Protein AF-L7LL44-F1 (afdb_monomer)

pLDDT: mean 73.54, std 16.2, range [37.12, 93.44]

Radius of gyration: 19.44 Å; Cα contacts (8 Å, |Δi|>4): 26; chains: 1;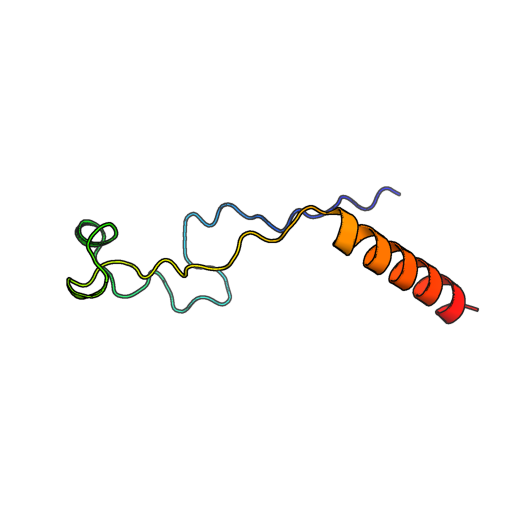 bounding box: 45×24×52 Å

Foldseek 3Di:
DDDPDPPPPDPPPWDDPPGPGRDPADPVQCPPDVVVRHDDDDPPDDDPDCPVVVVVVVVVVVVVVVVVD

Organism: NCBI:txid1223544

Solvent-accessible surface area (backbone atoms only — not comparable to full-atom values): 4744 Å² total; per-residue (Å²): 136,86,81,75,81,78,74,81,78,65,86,68,94,58,61,55,101,87,48,94,52,84,67,89,44,53,84,93,28,46,86,41,55,58,94,77,52,11,50,82,76,76,83,70,74,79,82,72,70,68,68,71,56,47,61,55,49,52,54,52,51,54,52,58,57,65,73,72,112

Mean predicted aligned error: 14.18 Å

Secondary structure (DSSP, 8-state):
------------SS--TTS-SS-SS-GGGTTS-GGGT------PPPPP-THHHHHHHHHHHHHHHHTT-

Sequence (69 aa):
MSASARTTQRDHDGPGEYSWGPGLTPPDLQDARPDEGGLYRGKSPAIPDDTAMRGLADELADRAEWGRG

Structure (mmCIF, N/CA/C/O backbone):
data_AF-L7LL44-F1
#
_entry.id   AF-L7LL44-F1
#
loop_
_atom_site.group_PDB
_atom_site.id
_atom_site.type_symbol
_atom_site.label_atom_id
_atom_site.label_alt_id
_atom_site.label_comp_id
_atom_site.label_asym_id
_atom_site.label_entity_id
_atom_site.label_seq_id
_atom_site.pdbx_PDB_ins_code
_atom_site.Cartn_x
_atom_site.Cartn_y
_atom_site.Cartn_z
_atom_site.occupancy
_atom_site.B_iso_or_equiv
_atom_site.auth_seq_id
_atom_site.auth_comp_id
_atom_site.auth_asym_id
_atom_site.auth_atom_id
_atom_site.pdbx_PDB_model_num
ATOM 1 N N . MET A 1 1 ? 31.496 -1.645 -17.029 1.00 37.41 1 MET A N 1
ATOM 2 C CA . MET A 1 1 ? 30.804 -0.929 -15.935 1.00 37.41 1 MET A CA 1
ATOM 3 C C . MET A 1 1 ? 29.474 -1.635 -15.709 1.00 37.41 1 MET A C 1
ATOM 5 O O . MET A 1 1 ? 28.615 -1.538 -16.571 1.00 37.41 1 MET A O 1
ATOM 9 N N . SER A 1 2 ? 29.347 -2.432 -14.643 1.00 37.12 2 SER A N 1
ATOM 10 C CA . SER A 1 2 ? 28.115 -3.179 -14.337 1.00 37.12 2 SER A CA 1
ATOM 11 C C . SER A 1 2 ? 27.081 -2.255 -13.707 1.00 37.12 2 SER A C 1
ATOM 13 O O . SER A 1 2 ? 27.323 -1.701 -12.637 1.00 37.12 2 SER A O 1
ATOM 15 N N . ALA A 1 3 ? 25.931 -2.095 -14.358 1.00 42.34 3 ALA A N 1
ATOM 16 C CA . ALA A 1 3 ? 24.768 -1.472 -13.748 1.00 42.34 3 ALA A CA 1
ATOM 17 C C . ALA A 1 3 ? 24.137 -2.487 -12.785 1.00 42.34 3 ALA A C 1
ATOM 19 O O . ALA A 1 3 ? 23.462 -3.419 -13.213 1.00 42.34 3 ALA A O 1
ATOM 20 N N . SER A 1 4 ? 24.409 -2.338 -11.486 1.00 45.00 4 SER A N 1
ATOM 21 C CA .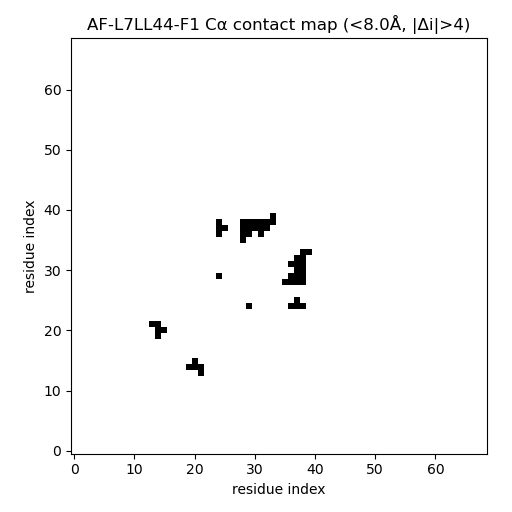 SER A 1 4 ? 23.718 -3.093 -10.441 1.00 45.00 4 SER A CA 1
ATOM 22 C C . SER A 1 4 ? 22.212 -2.899 -10.588 1.00 45.00 4 SER A C 1
ATOM 24 O O . SER A 1 4 ? 21.719 -1.772 -10.494 1.00 45.00 4 SER A O 1
ATOM 26 N N . ALA A 1 5 ? 21.494 -4.002 -10.796 1.00 47.31 5 ALA A N 1
ATOM 27 C CA . ALA A 1 5 ? 20.052 -4.063 -10.656 1.00 47.31 5 ALA A CA 1
ATOM 28 C C . ALA A 1 5 ? 19.691 -3.560 -9.251 1.00 47.31 5 ALA A C 1
ATOM 30 O O . ALA A 1 5 ? 19.939 -4.227 -8.247 1.00 47.31 5 ALA A O 1
ATOM 31 N N . ARG A 1 6 ? 19.167 -2.333 -9.164 1.00 46.78 6 ARG A N 1
ATOM 32 C CA . ARG A 1 6 ? 18.544 -1.836 -7.939 1.00 46.78 6 ARG A CA 1
ATOM 33 C C . ARG A 1 6 ? 17.211 -2.558 -7.809 1.00 46.78 6 ARG A C 1
ATOM 35 O O . ARG A 1 6 ? 16.201 -2.092 -8.319 1.00 46.78 6 ARG A O 1
ATOM 42 N N . THR A 1 7 ? 17.242 -3.709 -7.148 1.00 45.22 7 THR A N 1
ATOM 43 C CA . THR A 1 7 ? 16.074 -4.362 -6.558 1.00 45.22 7 THR A CA 1
ATOM 44 C C . THR A 1 7 ? 15.303 -3.316 -5.752 1.00 45.22 7 THR A C 1
ATOM 46 O O . THR A 1 7 ? 15.754 -2.882 -4.696 1.00 45.22 7 THR A O 1
ATOM 49 N N . THR A 1 8 ? 14.159 -2.858 -6.262 1.00 49.62 8 THR A N 1
ATOM 50 C CA . THR A 1 8 ? 13.255 -1.940 -5.547 1.00 49.62 8 THR A CA 1
ATOM 51 C C . THR A 1 8 ? 12.305 -2.678 -4.612 1.00 49.62 8 THR A C 1
ATOM 53 O O . THR A 1 8 ? 11.299 -2.113 -4.199 1.00 49.62 8 THR A O 1
ATOM 56 N N . GLN A 1 9 ? 12.605 -3.920 -4.238 1.00 46.56 9 GLN A N 1
ATOM 57 C CA . GLN A 1 9 ? 11.961 -4.533 -3.088 1.00 46.56 9 GLN A CA 1
ATOM 58 C C . GLN A 1 9 ? 12.725 -4.082 -1.844 1.00 46.56 9 GLN A C 1
ATOM 60 O O . GLN A 1 9 ? 13.593 -4.782 -1.335 1.00 46.56 9 GLN A O 1
ATOM 65 N N . ARG A 1 10 ? 12.461 -2.840 -1.416 1.00 48.78 10 ARG A N 1
ATOM 66 C CA . ARG A 1 10 ? 12.787 -2.429 -0.052 1.00 48.78 10 ARG A CA 1
ATOM 67 C C . ARG A 1 10 ? 11.820 -3.183 0.849 1.00 48.78 10 ARG A C 1
ATOM 69 O O . ARG A 1 10 ? 10.612 -3.004 0.706 1.00 48.78 10 ARG A O 1
ATOM 76 N N . ASP A 1 11 ? 12.352 -3.999 1.751 1.00 46.78 11 ASP A N 1
ATOM 77 C CA . ASP A 1 11 ? 11.646 -4.380 2.968 1.00 46.78 11 ASP A CA 1
ATOM 78 C C . ASP A 1 11 ? 11.151 -3.080 3.606 1.00 46.78 11 ASP A C 1
ATOM 80 O O . ASP A 1 11 ? 11.937 -2.232 4.039 1.00 46.78 11 ASP A O 1
ATOM 84 N N . HIS A 1 12 ? 9.850 -2.825 3.499 1.00 50.19 12 HIS A N 1
ATOM 85 C CA . HIS A 1 12 ? 9.283 -1.580 3.980 1.00 50.19 12 HIS A CA 1
ATOM 86 C C . HIS A 1 12 ? 8.894 -1.792 5.439 1.00 50.19 12 HIS A C 1
ATOM 88 O O . HIS A 1 12 ? 7.729 -1.999 5.756 1.00 50.19 12 HIS A O 1
ATOM 94 N N . ASP A 1 13 ? 9.880 -1.703 6.336 1.00 58.22 13 ASP A N 1
ATOM 95 C CA . ASP A 1 13 ? 9.682 -1.652 7.797 1.00 58.22 13 ASP A CA 1
ATOM 96 C C . ASP A 1 13 ? 8.979 -0.349 8.251 1.00 58.22 13 ASP A C 1
ATOM 98 O O . ASP A 1 13 ? 9.085 0.083 9.399 1.00 58.22 13 ASP A O 1
ATOM 102 N N . GLY A 1 14 ? 8.282 0.338 7.342 1.00 58.69 14 GLY A N 1
ATOM 103 C CA . GLY A 1 14 ? 7.592 1.579 7.630 1.00 58.69 14 GLY A CA 1
ATOM 104 C C . GLY A 1 14 ? 7.147 2.364 6.392 1.00 58.69 14 GLY A C 1
ATOM 105 O O . GLY A 1 14 ? 7.447 1.994 5.261 1.00 58.69 14 GLY A O 1
ATOM 106 N N . PRO A 1 15 ? 6.421 3.469 6.607 1.00 64.19 15 PRO A N 1
ATOM 107 C CA . PRO A 1 15 ? 5.957 4.381 5.564 1.00 64.19 15 PRO A CA 1
ATOM 108 C C . PRO A 1 15 ? 7.094 5.006 4.729 1.00 64.19 15 PRO A C 1
ATOM 110 O O . PRO A 1 15 ? 8.006 5.627 5.271 1.00 64.19 15 PRO A O 1
ATOM 113 N N . GLY A 1 16 ? 7.031 4.878 3.399 1.00 67.50 16 GLY A N 1
ATOM 114 C CA . GLY A 1 16 ? 7.978 5.498 2.460 1.00 67.50 16 GLY A CA 1
ATOM 115 C C . GLY A 1 16 ? 7.659 6.937 2.076 1.00 67.50 16 GLY A C 1
ATOM 116 O O . GLY A 1 16 ? 6.651 7.501 2.499 1.00 67.50 16 GLY A O 1
ATOM 117 N N . GLU A 1 17 ? 8.504 7.502 1.208 1.00 74.69 17 GLU A N 1
ATOM 118 C CA . GLU A 1 17 ? 8.448 8.896 0.725 1.00 74.69 17 GLU A CA 1
ATOM 119 C C . GLU A 1 17 ? 7.115 9.298 0.066 1.00 74.69 17 GLU A C 1
ATOM 121 O O . GLU A 1 17 ? 6.789 10.480 0.018 1.00 74.69 17 GLU A O 1
ATOM 126 N N . TYR A 1 18 ? 6.326 8.319 -0.388 1.00 76.62 18 TYR A N 1
ATOM 127 C CA . TYR A 1 18 ? 4.996 8.512 -0.979 1.00 76.62 18 TYR A CA 1
ATOM 128 C C . TYR A 1 18 ? 3.846 7.987 -0.110 1.00 76.62 18 TYR A C 1
ATOM 130 O O . TYR A 1 18 ? 2.709 7.909 -0.569 1.00 76.62 18 TYR A O 1
ATOM 138 N N . SER A 1 19 ? 4.120 7.567 1.123 1.00 68.75 19 SER A N 1
ATOM 139 C CA . SER A 1 19 ? 3.074 7.082 2.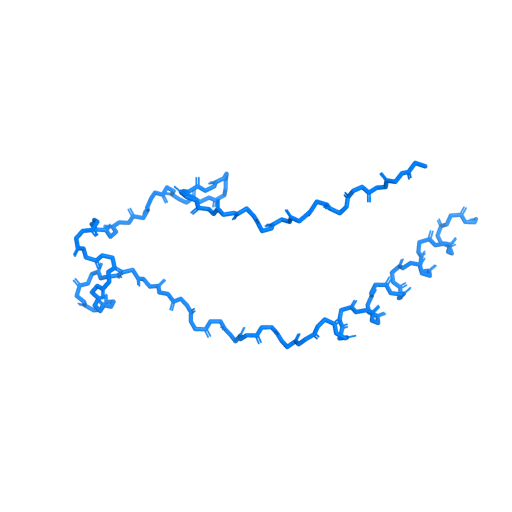021 1.00 68.75 19 SER A CA 1
ATOM 140 C C . SER A 1 19 ? 2.421 8.232 2.791 1.00 68.75 19 SER A C 1
ATOM 142 O O . SER A 1 19 ? 3.028 9.273 3.038 1.00 68.75 19 SER A O 1
ATOM 144 N N . TRP A 1 20 ? 1.198 8.002 3.259 1.00 78.69 20 TRP A N 1
ATOM 145 C CA . TRP A 1 20 ? 0.480 8.925 4.141 1.00 78.69 20 TRP A CA 1
ATOM 146 C C . TRP A 1 20 ? 0.873 8.772 5.625 1.00 78.69 20 TRP A C 1
ATOM 148 O O . TRP A 1 20 ? 0.123 9.184 6.507 1.00 78.69 20 TRP A O 1
ATOM 158 N N . GLY A 1 21 ? 2.031 8.167 5.918 1.00 75.56 21 GLY A N 1
ATOM 159 C CA . GLY A 1 21 ? 2.435 7.781 7.272 1.00 75.56 21 GLY A CA 1
ATOM 160 C C . GLY A 1 21 ? 1.982 6.360 7.655 1.00 75.56 21 GLY A C 1
ATOM 161 O O . GLY A 1 21 ? 1.584 5.589 6.781 1.00 75.56 21 GLY A O 1
ATOM 162 N N . PRO A 1 22 ? 2.056 5.980 8.945 1.00 73.38 22 PRO A N 1
ATOM 163 C CA . PRO A 1 22 ? 1.899 4.593 9.417 1.00 73.38 22 PRO A CA 1
ATOM 164 C C . PRO A 1 22 ? 0.481 4.003 9.275 1.00 73.38 22 PRO A C 1
ATOM 166 O O . PRO A 1 22 ? 0.250 2.865 9.668 1.00 73.38 22 PRO A O 1
ATOM 169 N N . GLY A 1 23 ? -0.463 4.747 8.691 1.00 77.25 23 GLY A N 1
ATOM 170 C CA . GLY A 1 23 ? -1.874 4.377 8.632 1.00 77.25 23 GLY A CA 1
ATOM 171 C C . GLY A 1 23 ? -2.618 4.701 9.931 1.00 77.25 23 GLY A C 1
ATOM 172 O O . GLY A 1 23 ? -2.032 5.156 10.910 1.00 77.25 23 GLY A O 1
ATOM 173 N N . LEU A 1 24 ? -3.940 4.512 9.917 1.00 81.75 24 LEU A N 1
ATOM 174 C CA . LEU A 1 24 ? -4.817 4.781 11.067 1.00 81.75 24 LEU A CA 1
ATOM 175 C C . LEU A 1 24 ? -5.078 3.538 11.932 1.00 81.75 24 LEU A C 1
ATOM 177 O O . LEU A 1 24 ? -5.685 3.661 12.992 1.00 81.75 24 LEU A O 1
ATOM 181 N N . THR A 1 25 ? -4.654 2.355 11.482 1.00 86.75 25 THR A N 1
ATOM 182 C CA . THR A 1 25 ? -4.880 1.089 12.185 1.00 86.75 25 THR A CA 1
ATOM 183 C C . THR A 1 25 ? -3.950 0.983 13.399 1.00 86.75 25 THR A C 1
ATOM 185 O O . THR A 1 25 ? -2.729 1.003 13.221 1.00 86.75 25 THR A O 1
ATOM 188 N N . PRO A 1 26 ? -4.488 0.850 14.625 1.00 85.94 26 PRO A N 1
ATOM 189 C CA . PRO A 1 26 ? -3.688 0.605 15.821 1.00 85.94 26 PRO A CA 1
ATOM 190 C C . PRO A 1 26 ? -2.834 -0.672 15.709 1.00 85.94 26 PRO A C 1
ATOM 192 O O . PRO A 1 26 ? -3.268 -1.630 15.061 1.00 85.94 26 PRO A O 1
ATOM 195 N N . PRO A 1 27 ? -1.641 -0.734 16.338 1.00 85.81 27 PRO A N 1
ATOM 196 C CA . PRO A 1 27 ? -0.743 -1.884 16.215 1.00 85.81 27 PRO A CA 1
ATOM 197 C C . PRO A 1 27 ? -1.373 -3.223 16.611 1.00 85.81 27 PRO A C 1
ATOM 199 O O . PRO A 1 27 ? -1.090 -4.238 15.980 1.00 85.81 27 PRO A O 1
ATOM 202 N N . ASP A 1 28 ? -2.235 -3.207 17.626 1.00 90.94 28 ASP A N 1
ATOM 203 C CA . ASP A 1 28 ? -2.987 -4.342 18.162 1.00 90.94 28 ASP A CA 1
ATOM 204 C C . ASP A 1 28 ? -4.141 -4.801 17.257 1.00 90.94 28 ASP A C 1
ATOM 206 O O . ASP A 1 28 ? -4.653 -5.904 17.433 1.00 90.94 28 ASP A O 1
ATOM 210 N N . LEU A 1 29 ? -4.515 -3.997 16.257 1.00 89.81 29 LEU A N 1
ATOM 211 C CA . LEU A 1 29 ? -5.579 -4.308 15.302 1.00 89.81 29 LEU A CA 1
ATOM 212 C C . LEU A 1 29 ? -5.063 -4.645 13.899 1.00 89.81 29 LEU A C 1
ATOM 214 O O . LEU A 1 29 ? -5.863 -4.976 13.033 1.00 89.81 29 LEU A O 1
ATOM 218 N N . GLN A 1 30 ? -3.753 -4.621 13.640 1.00 88.25 30 GLN A N 1
ATOM 219 C CA . GLN A 1 30 ? -3.207 -4.825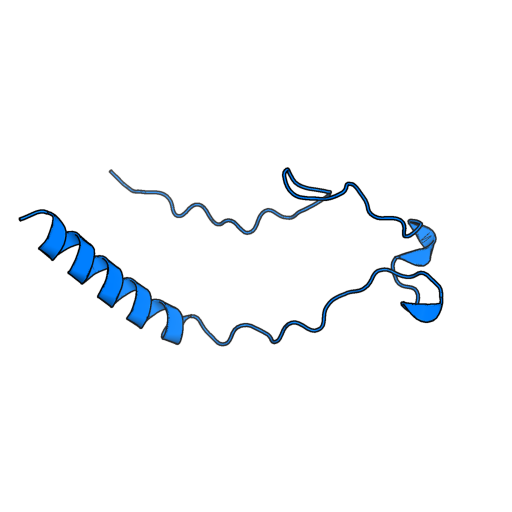 12.286 1.00 88.25 30 GLN A CA 1
ATOM 220 C C . GLN A 1 30 ? -3.615 -6.149 11.620 1.00 88.25 30 GLN A C 1
ATOM 222 O O . GLN A 1 30 ? -3.736 -6.191 10.394 1.00 88.25 30 GLN A O 1
ATOM 227 N N . ASP A 1 31 ? -3.852 -7.197 12.411 1.00 88.44 31 ASP A N 1
ATOM 228 C CA . ASP A 1 31 ? -4.282 -8.518 11.938 1.00 88.44 31 ASP A CA 1
ATOM 229 C C . ASP A 1 31 ? -5.790 -8.784 12.133 1.00 88.44 31 ASP A C 1
ATOM 231 O O . ASP A 1 31 ? -6.277 -9.858 11.775 1.00 88.44 31 ASP A O 1
ATOM 235 N N . ALA A 1 32 ? -6.543 -7.822 12.683 1.00 92.69 32 ALA A N 1
ATOM 236 C CA . ALA A 1 32 ? -7.998 -7.906 12.787 1.00 92.69 32 ALA A CA 1
ATOM 237 C C . ALA A 1 32 ? -8.655 -7.819 11.401 1.00 92.69 32 ALA A C 1
ATOM 239 O O . ALA A 1 32 ? -8.031 -7.441 10.400 1.00 92.69 32 ALA A O 1
ATOM 240 N N . ARG A 1 33 ? -9.946 -8.150 11.317 1.00 89.12 33 ARG A N 1
ATOM 241 C CA . ARG A 1 33 ? -10.660 -7.989 10.050 1.00 89.12 33 ARG A CA 1
ATOM 242 C C . ARG A 1 33 ? -10.770 -6.500 9.685 1.00 89.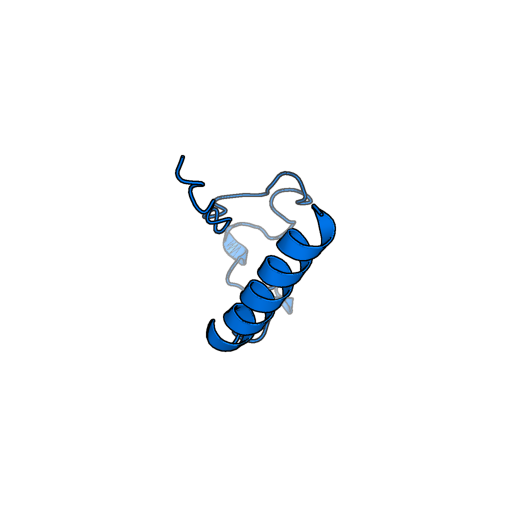12 33 ARG A C 1
ATOM 244 O O . ARG A 1 33 ? -10.875 -5.658 10.579 1.00 89.12 33 ARG A O 1
ATOM 251 N N . PRO A 1 34 ? -10.827 -6.141 8.388 1.00 86.06 34 PRO A N 1
ATOM 252 C CA . PRO A 1 34 ? -10.987 -4.743 7.988 1.00 86.06 34 PRO A CA 1
ATOM 253 C C . PRO A 1 34 ? -12.241 -4.061 8.562 1.00 86.06 34 PRO A C 1
ATOM 255 O O . PRO A 1 34 ? -12.205 -2.872 8.856 1.00 86.06 34 PRO A O 1
ATOM 258 N N . ASP A 1 35 ? -13.340 -4.797 8.764 1.00 89.31 35 ASP A N 1
ATOM 259 C CA . ASP A 1 35 ? -14.573 -4.278 9.374 1.00 89.31 35 ASP A CA 1
ATOM 260 C C . ASP A 1 35 ? -14.490 -4.091 10.900 1.00 89.31 35 ASP A C 1
ATOM 262 O O . ASP A 1 35 ? -15.348 -3.437 11.485 1.00 89.31 35 ASP A O 1
ATOM 266 N N . GLU A 1 36 ? -13.428 -4.594 11.527 1.00 91.62 36 GLU A N 1
ATOM 267 C CA . GLU A 1 36 ? -13.084 -4.399 12.942 1.00 91.62 36 GLU A CA 1
ATOM 268 C C . GLU A 1 36 ? -11.972 -3.343 13.121 1.00 91.62 36 GLU A C 1
ATOM 270 O O . GLU A 1 36 ? -11.478 -3.135 14.227 1.00 91.62 36 GLU A O 1
ATOM 275 N N . GLY A 1 37 ? -11.572 -2.660 12.038 1.00 88.56 37 GLY A N 1
ATOM 276 C CA . GLY A 1 37 ? -10.524 -1.632 12.042 1.00 88.56 37 GLY A CA 1
ATOM 277 C C . GLY A 1 37 ? -9.127 -2.132 11.663 1.00 88.56 37 GLY A C 1
ATOM 278 O O . GLY A 1 37 ? -8.166 -1.362 11.741 1.00 88.56 37 GLY A O 1
ATOM 279 N N . GLY A 1 38 ? -9.001 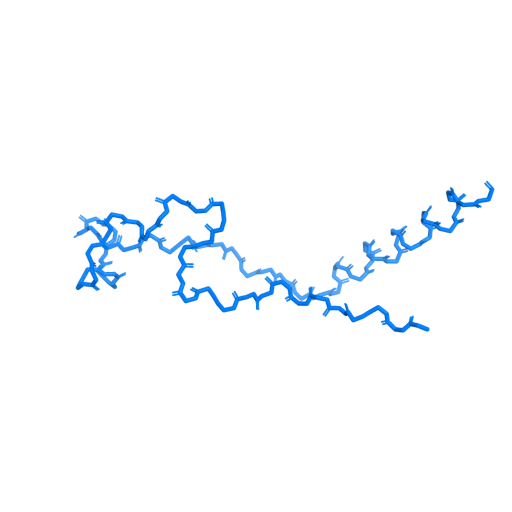-3.392 11.240 1.00 90.44 38 GLY A N 1
ATOM 280 C CA . GLY A 1 38 ? -7.719 -3.966 10.849 1.00 90.44 38 GLY A CA 1
ATOM 281 C C . GLY A 1 38 ? -7.176 -3.489 9.504 1.00 90.44 38 GLY A C 1
ATOM 282 O O . GLY A 1 38 ? -7.868 -2.854 8.703 1.00 90.44 38 GLY A O 1
ATOM 283 N N . LEU A 1 39 ? -5.896 -3.782 9.259 1.00 86.75 39 LEU A N 1
ATOM 284 C CA . LEU A 1 39 ? -5.181 -3.291 8.086 1.00 86.75 39 LEU A CA 1
ATOM 285 C C . LEU A 1 39 ? -5.728 -3.955 6.816 1.00 86.75 39 LEU A C 1
ATOM 287 O O . LEU A 1 39 ? -5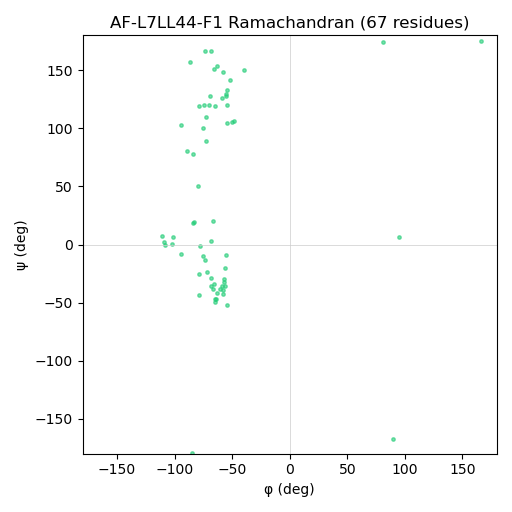.750 -5.181 6.685 1.00 86.75 39 LEU A O 1
ATOM 291 N N . TYR A 1 40 ? -6.103 -3.149 5.824 1.00 82.94 40 TYR A N 1
ATOM 292 C CA . TYR A 1 40 ? -6.491 -3.684 4.524 1.00 82.94 40 TYR A CA 1
ATOM 293 C C . TYR A 1 40 ? -5.266 -4.201 3.758 1.00 82.94 40 TYR A C 1
ATOM 295 O O . TYR A 1 40 ? -4.447 -3.426 3.264 1.00 82.94 40 TYR A O 1
ATOM 303 N N . ARG A 1 41 ? -5.167 -5.525 3.605 1.00 80.00 41 ARG A N 1
ATOM 304 C CA . ARG A 1 41 ? -4.206 -6.172 2.702 1.00 80.00 41 ARG A CA 1
ATOM 305 C C . ARG A 1 41 ? -4.894 -6.443 1.370 1.00 80.00 41 ARG A C 1
ATOM 307 O O . ARG A 1 41 ? -5.711 -7.357 1.253 1.00 80.00 41 ARG A O 1
ATOM 314 N N . GLY A 1 42 ? -4.596 -5.610 0.374 1.00 80.81 42 GLY A N 1
ATOM 315 C CA . GLY A 1 42 ? -5.141 -5.766 -0.970 1.00 80.81 42 GLY A CA 1
ATOM 316 C C . GLY A 1 42 ? -4.853 -7.159 -1.526 1.00 80.81 42 GLY A C 1
ATOM 317 O O . GLY A 1 42 ? -3.726 -7.642 -1.458 1.00 80.81 42 GLY A O 1
ATOM 318 N N . LYS A 1 43 ? -5.870 -7.804 -2.104 1.00 75.88 43 LYS A N 1
ATOM 319 C CA . LYS A 1 43 ? -5.737 -9.098 -2.792 1.00 75.88 43 LYS A CA 1
ATOM 320 C C . LYS A 1 43 ? -5.179 -8.911 -4.202 1.00 75.88 43 LYS A C 1
ATOM 322 O O . LYS A 1 43 ? -5.787 -9.374 -5.166 1.00 75.88 43 LYS A O 1
ATOM 327 N N . SER A 1 44 ? -4.076 -8.175 -4.337 1.00 76.75 44 SER A N 1
ATOM 328 C CA . SER A 1 44 ? -3.420 -8.065 -5.638 1.00 76.75 44 SER A CA 1
ATOM 329 C C . SER A 1 44 ? -3.103 -9.475 -6.133 1.00 76.75 44 SER A C 1
ATOM 331 O O . SER A 1 44 ? -2.550 -10.267 -5.362 1.00 76.75 44 SER A O 1
ATOM 333 N N . PRO A 1 45 ? -3.481 -9.819 -7.376 1.00 73.81 45 PRO A N 1
ATOM 334 C CA . PRO A 1 45 ? -3.078 -11.081 -7.967 1.00 73.81 45 PRO A CA 1
ATOM 335 C C . PRO A 1 45 ? -1.563 -11.226 -7.859 1.00 73.81 45 PRO A C 1
ATOM 337 O O . PRO A 1 45 ? -0.834 -10.245 -8.029 1.00 73.81 45 PRO A O 1
ATOM 340 N N . ALA A 1 46 ? -1.090 -12.442 -7.585 1.00 74.12 46 ALA A N 1
ATOM 341 C CA . ALA A 1 46 ? 0.324 -12.731 -7.752 1.00 74.12 46 ALA A CA 1
ATOM 342 C C . ALA A 1 46 ? 0.700 -12.371 -9.193 1.00 74.12 46 ALA A C 1
ATOM 344 O O . ALA A 1 46 ? 0.012 -12.788 -10.130 1.00 74.12 46 ALA A O 1
ATOM 345 N N . ILE A 1 47 ? 1.743 -11.561 -9.365 1.00 70.62 47 ILE A N 1
ATOM 346 C CA . ILE A 1 47 ? 2.264 -11.278 -10.699 1.00 70.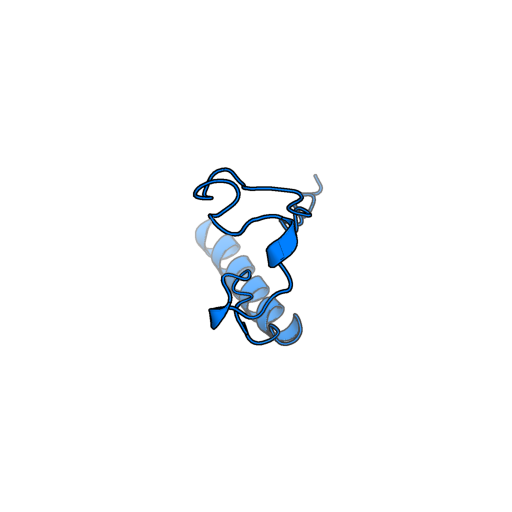62 47 ILE A CA 1
ATOM 347 C C . ILE A 1 47 ? 2.800 -12.619 -11.230 1.00 70.62 47 ILE A C 1
ATOM 349 O O . ILE A 1 47 ? 3.636 -13.226 -10.558 1.00 70.62 47 ILE A O 1
ATOM 353 N N . PRO A 1 48 ? 2.271 -13.143 -12.352 1.00 66.38 48 PRO A N 1
ATOM 354 C CA . PRO A 1 48 ? 2.764 -14.385 -12.932 1.00 66.38 48 PRO A CA 1
ATOM 355 C C . PRO A 1 48 ? 4.227 -14.226 -13.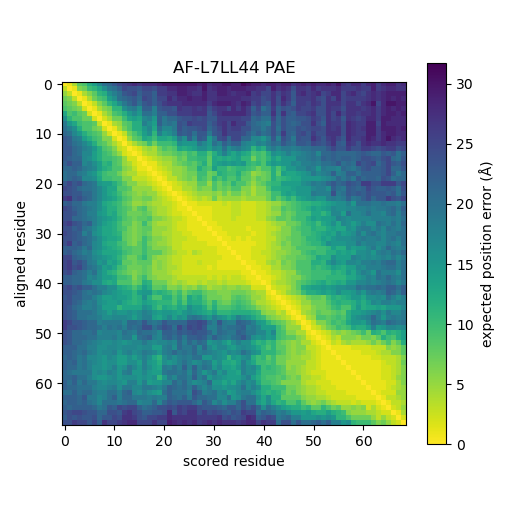367 1.00 66.38 48 PRO A C 1
ATOM 357 O O . PRO A 1 48 ? 4.668 -13.114 -13.646 1.00 66.38 48 PRO A O 1
ATOM 360 N N . ASP A 1 49 ? 4.944 -15.352 -13.391 1.00 67.44 49 ASP A N 1
ATOM 361 C CA . ASP A 1 49 ? 6.396 -15.478 -13.582 1.00 67.44 49 ASP A CA 1
ATOM 362 C C . ASP A 1 49 ? 7.020 -14.525 -14.626 1.00 67.44 49 ASP A C 1
ATOM 364 O O . ASP A 1 49 ? 6.413 -14.169 -15.641 1.00 67.44 49 ASP A O 1
ATOM 368 N N . ASP A 1 50 ? 8.291 -14.182 -14.391 1.00 66.81 50 ASP A N 1
ATOM 369 C CA . ASP A 1 50 ? 9.107 -13.167 -15.077 1.00 66.81 50 ASP A CA 1
ATOM 370 C C . ASP A 1 50 ? 9.204 -13.333 -16.604 1.00 66.81 50 ASP A C 1
ATOM 372 O O . ASP A 1 50 ? 9.722 -12.456 -17.300 1.00 66.81 50 ASP A O 1
ATOM 376 N N . THR A 1 51 ? 8.716 -14.439 -17.171 1.00 66.81 51 THR A N 1
ATOM 377 C CA . THR A 1 51 ? 8.781 -14.711 -18.610 1.00 66.81 51 THR A CA 1
ATOM 378 C C . THR A 1 51 ? 8.092 -13.623 -19.438 1.00 66.81 51 THR A C 1
ATOM 380 O O . THR A 1 51 ? 8.625 -13.217 -20.469 1.00 66.81 51 THR A O 1
ATOM 383 N N . ALA A 1 52 ? 6.950 -13.102 -18.973 1.00 66.38 52 ALA A N 1
ATOM 384 C CA . ALA A 1 52 ? 6.246 -12.009 -19.650 1.00 66.38 52 ALA A CA 1
ATOM 385 C C . ALA A 1 52 ? 7.018 -10.676 -19.580 1.00 66.38 52 ALA A C 1
ATOM 387 O O . ALA A 1 52 ? 6.923 -9.854 -20.489 1.00 66.38 52 ALA A O 1
ATOM 388 N N . MET A 1 53 ? 7.816 -10.473 -18.528 1.00 77.88 53 MET A N 1
ATOM 389 C CA . MET A 1 53 ? 8.645 -9.276 -18.360 1.00 77.88 53 MET A CA 1
ATOM 390 C C . MET A 1 53 ? 9.921 -9.323 -19.209 1.00 77.88 53 MET A C 1
ATOM 392 O O . MET A 1 53 ? 10.417 -8.269 -19.601 1.00 77.88 53 MET A O 1
ATOM 396 N N . ARG A 1 54 ? 10.420 -10.518 -19.562 1.00 82.50 54 ARG A N 1
ATOM 397 C CA . ARG A 1 54 ? 11.586 -10.676 -20.453 1.00 82.50 54 ARG A CA 1
ATOM 398 C C . ARG A 1 54 ? 11.321 -10.166 -21.866 1.00 82.50 54 ARG A C 1
ATOM 400 O O . ARG A 1 54 ? 12.118 -9.388 -22.366 1.00 82.50 54 ARG A O 1
ATOM 407 N N . GLY A 1 55 ? 10.182 -10.518 -22.466 1.00 85.94 55 GLY A N 1
ATOM 408 C CA . GLY A 1 55 ? 9.846 -10.040 -23.815 1.00 85.94 55 GLY A CA 1
ATOM 409 C C . GLY A 1 55 ? 9.738 -8.513 -23.896 1.00 85.94 55 GLY A C 1
ATOM 410 O O . GLY A 1 55 ? 10.219 -7.904 -24.846 1.00 85.94 55 GLY A O 1
ATOM 411 N N . LEU A 1 56 ? 9.176 -7.885 -22.858 1.00 84.69 56 LEU A N 1
ATOM 412 C CA . LEU A 1 56 ? 9.141 -6.426 -22.747 1.00 84.69 56 LEU A CA 1
ATOM 413 C C . LEU A 1 56 ? 10.546 -5.828 -22.555 1.00 84.69 56 LEU A C 1
ATOM 415 O O . LEU A 1 56 ? 10.841 -4.767 -23.099 1.00 84.69 56 LEU A O 1
ATOM 419 N N . ALA A 1 57 ? 11.411 -6.483 -21.777 1.00 86.88 57 ALA A N 1
ATOM 420 C CA . ALA A 1 57 ? 12.788 -6.039 -21.586 1.00 86.88 57 ALA A CA 1
ATOM 421 C C . ALA A 1 57 ? 13.588 -6.072 -22.900 1.00 86.88 57 ALA A C 1
ATOM 423 O O . ALA A 1 57 ? 14.300 -5.108 -23.185 1.00 86.88 57 ALA A O 1
ATOM 424 N N . ASP A 1 58 ? 13.419 -7.125 -23.704 1.00 91.31 58 ASP A N 1
ATOM 425 C CA . ASP A 1 58 ? 14.059 -7.269 -25.017 1.00 91.31 58 ASP A CA 1
ATOM 426 C C . ASP A 1 58 ? 13.579 -6.174 -25.989 1.00 91.31 58 ASP A C 1
ATOM 428 O O . ASP A 1 58 ? 14.394 -5.467 -26.577 1.00 91.31 58 ASP A O 1
ATOM 432 N N . GLU A 1 59 ? 12.263 -5.931 -26.074 1.00 90.44 59 GLU A N 1
ATOM 433 C CA . GLU A 1 59 ? 11.697 -4.862 -26.917 1.00 90.44 59 GLU A CA 1
ATOM 434 C C . GLU A 1 59 ? 12.250 -3.472 -26.543 1.00 90.44 59 GLU A C 1
ATOM 436 O O . GLU A 1 59 ? 12.577 -2.646 -27.402 1.00 90.44 59 GLU A O 1
ATOM 441 N N . LEU A 1 60 ? 12.358 -3.190 -25.241 1.00 93.44 60 LEU A N 1
ATOM 442 C CA . LEU A 1 60 ? 12.891 -1.920 -24.751 1.00 93.44 60 LEU A CA 1
ATOM 443 C C . LEU A 1 60 ? 14.388 -1.765 -25.044 1.00 93.44 60 LEU A C 1
ATOM 445 O O . LEU A 1 60 ? 14.825 -0.639 -25.309 1.00 93.44 60 LEU A O 1
ATOM 449 N N . ALA A 1 61 ? 15.157 -2.856 -24.988 1.00 92.56 61 ALA A N 1
ATOM 450 C CA . ALA A 1 61 ? 16.572 -2.867 -25.340 1.00 92.56 61 ALA A CA 1
ATOM 451 C C . ALA A 1 61 ? 16.760 -2.548 -26.827 1.00 92.56 61 ALA A C 1
ATOM 453 O O . ALA A 1 61 ? 17.467 -1.588 -27.142 1.00 92.56 61 ALA A O 1
ATOM 454 N N . ASP A 1 62 ? 16.024 -3.234 -27.706 1.00 92.69 62 ASP A N 1
ATOM 455 C CA . ASP A 1 62 ? 16.034 -2.971 -29.145 1.00 92.69 62 ASP A CA 1
ATOM 456 C C . ASP A 1 62 ? 15.711 -1.495 -29.414 1.00 92.69 62 ASP A C 1
ATOM 458 O O . ASP A 1 62 ? 16.490 -0.765 -30.030 1.00 92.69 62 ASP A O 1
ATOM 462 N N . ARG A 1 63 ? 14.609 -0.972 -28.862 1.00 89.50 63 ARG A N 1
ATOM 463 C CA . ARG A 1 63 ? 14.221 0.432 -29.080 1.00 89.50 63 ARG A CA 1
ATOM 464 C C . ARG A 1 63 ? 15.290 1.433 -28.620 1.00 89.50 63 ARG A C 1
ATOM 466 O O . ARG A 1 63 ? 15.451 2.487 -29.239 1.00 89.50 63 ARG A O 1
ATOM 473 N N . ALA A 1 64 ? 16.004 1.136 -27.535 1.00 88.25 64 ALA A N 1
ATOM 474 C CA . ALA A 1 64 ? 17.073 1.990 -27.023 1.00 88.25 64 ALA A CA 1
ATOM 475 C C . ALA A 1 64 ? 18.334 1.983 -27.904 1.00 88.25 64 ALA A C 1
ATOM 477 O O . ALA A 1 64 ? 19.105 2.943 -27.850 1.00 88.25 64 ALA A O 1
ATOM 478 N N . GLU A 1 65 ? 18.556 0.934 -28.692 1.00 84.25 65 GLU A N 1
ATOM 479 C CA . GLU A 1 65 ? 19.644 0.858 -29.671 1.00 84.25 65 GLU A CA 1
ATOM 480 C C . GLU A 1 65 ? 19.297 1.639 -30.943 1.00 84.25 65 GLU A C 1
ATOM 482 O O . GLU A 1 65 ? 20.100 2.448 -31.407 1.00 84.25 65 GLU A O 1
ATOM 487 N N . TRP A 1 66 ? 18.062 1.504 -31.436 1.00 75.06 66 TRP A N 1
ATOM 488 C CA . TRP A 1 66 ? 17.575 2.247 -32.605 1.00 75.06 66 TRP A CA 1
ATOM 489 C C . TRP A 1 66 ? 17.467 3.760 -32.365 1.00 75.06 66 TRP A C 1
ATOM 491 O O . TRP A 1 66 ? 17.700 4.548 -33.276 1.00 75.06 66 TRP A O 1
ATOM 501 N N . GLY A 1 67 ? 17.134 4.189 -31.144 1.00 70.94 67 GLY A N 1
ATOM 502 C CA . GLY A 1 67 ? 17.000 5.609 -30.793 1.00 70.94 67 GLY A CA 1
ATOM 503 C C . GLY A 1 67 ? 18.317 6.361 -30.559 1.00 70.94 67 GLY A C 1
ATOM 504 O O . GLY A 1 67 ? 18.276 7.547 -30.233 1.00 70.94 67 GLY A O 1
ATOM 505 N N . ARG A 1 68 ? 19.472 5.690 -30.658 1.00 61.12 68 ARG A N 1
ATOM 506 C CA . ARG A 1 68 ? 20.808 6.287 -30.463 1.00 61.12 68 ARG A CA 1
ATOM 507 C C . ARG A 1 68 ? 21.630 6.425 -31.753 1.00 61.12 68 ARG A C 1
ATOM 509 O O . ARG A 1 68 ? 22.781 6.853 -31.663 1.00 61.12 68 ARG A O 1
ATOM 516 N N . GLY A 1 69 ? 21.060 6.046 -32.900 1.00 49.03 69 GLY A N 1
ATOM 517 C CA . GLY A 1 69 ? 21.654 6.193 -34.235 1.00 49.03 69 GLY A CA 1
ATOM 518 C C . GLY A 1 69 ? 21.380 7.543 -34.881 1.00 49.03 69 GLY A C 1
ATOM 519 O O . GLY A 1 69 ? 20.323 8.139 -34.580 1.00 49.03 69 GLY A O 1
#